Protein AF-A0A1I2KBY1-F1 (afdb_monomer_lite)

Foldseek 3Di:
DLVVLLVVLVPADDQDWDDQPQWIWGDDHPAQKIFIAGVVRHTPDIDRSVVVSVVSVVVVVPPDPPPPPDDD

Organism: NCBI:txid201973

pLDDT: mean 77.63, std 14.13, range [44.72, 92.38]

Secondary structure (DSSP, 8-state):
-HHHHHHHHHH--TT-EEEETTEEEEE-TTSSEEEEEETTS-EEEEEEHHHHHHHHHHHHT-----------

Sequence (72 aa):
MKIAIRRQLMSLQGSNCIRMGNYLVQRVGSSLNYRVMNARGELISIFPINDAVRLLESQGLQQEPVEPQIPA

Radius of gyration: 14.82 Å; chains: 1; bounding box: 46×26×33 Å

Structure (mmCIF, N/CA/C/O backbone):
data_AF-A0A1I2KBY1-F1
#
_entry.id   AF-A0A1I2KBY1-F1
#
loop_
_at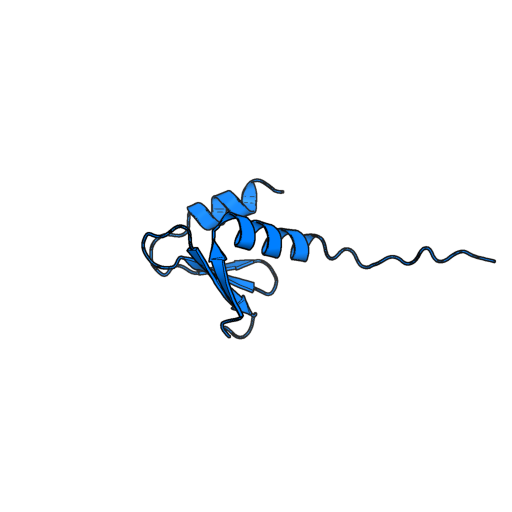om_site.group_PDB
_atom_site.id
_atom_site.type_symbol
_atom_site.label_atom_id
_atom_site.label_alt_id
_atom_site.label_comp_id
_atom_site.label_asym_id
_atom_site.label_entity_id
_atom_site.label_seq_id
_atom_site.pdbx_PDB_ins_code
_atom_site.Cartn_x
_atom_site.Cartn_y
_atom_site.Cartn_z
_atom_site.occupancy
_atom_site.B_iso_or_equiv
_atom_site.auth_seq_id
_atom_site.auth_comp_id
_atom_site.auth_asym_id
_atom_site.auth_atom_id
_atom_site.pdbx_PDB_model_num
ATOM 1 N N . MET A 1 1 ? 1.061 3.591 15.589 1.00 50.94 1 MET A N 1
ATOM 2 C CA . MET A 1 1 ? 0.712 2.832 14.361 1.00 50.94 1 MET A CA 1
ATOM 3 C C . MET A 1 1 ? 1.247 3.442 13.059 1.00 50.94 1 MET A C 1
ATOM 5 O O . MET A 1 1 ? 1.579 2.664 12.176 1.00 50.94 1 MET A O 1
ATOM 9 N N . LYS A 1 2 ? 1.445 4.769 12.943 1.00 52.75 2 LYS A N 1
ATOM 10 C CA . LYS A 1 2 ? 1.885 5.433 11.690 1.00 52.75 2 LYS A CA 1
ATOM 11 C C . LYS A 1 2 ? 3.220 4.952 11.084 1.00 52.75 2 LYS A C 1
ATOM 13 O O . LYS A 1 2 ? 3.415 4.939 9.874 1.00 52.75 2 LYS A O 1
ATOM 18 N N . ILE A 1 3 ? 4.153 4.493 11.922 1.00 60.31 3 ILE A N 1
ATOM 19 C CA . ILE A 1 3 ? 5.489 4.045 11.478 1.00 60.31 3 ILE A CA 1
ATOM 20 C C . ILE A 1 3 ? 5.450 2.640 10.834 1.00 60.31 3 ILE A C 1
ATOM 22 O O . ILE A 1 3 ? 6.312 2.310 10.019 1.00 60.31 3 ILE A O 1
ATOM 26 N N . ALA A 1 4 ? 4.445 1.813 11.153 1.00 74.88 4 ALA A N 1
ATOM 27 C CA . ALA A 1 4 ? 4.416 0.405 10.750 1.00 74.88 4 ALA A CA 1
ATOM 28 C C . ALA A 1 4 ? 4.130 0.220 9.250 1.00 74.88 4 ALA A C 1
ATOM 30 O O . ALA A 1 4 ? 4.875 -0.494 8.581 1.00 74.88 4 ALA A O 1
ATOM 31 N N . ILE A 1 5 ? 3.128 0.922 8.708 1.00 81.25 5 ILE A N 1
ATOM 32 C CA . ILE A 1 5 ? 2.709 0.790 7.302 1.00 81.25 5 ILE A CA 1
ATOM 33 C C . ILE A 1 5 ? 3.836 1.213 6.361 1.00 81.25 5 ILE A C 1
ATOM 35 O O . ILE A 1 5 ? 4.211 0.465 5.463 1.00 81.25 5 ILE A O 1
ATOM 39 N N . ARG A 1 6 ? 4.449 2.379 6.602 1.00 82.88 6 ARG A N 1
ATOM 40 C CA . ARG A 1 6 ? 5.567 2.864 5.779 1.00 82.88 6 ARG A CA 1
ATOM 41 C C . ARG A 1 6 ? 6.738 1.879 5.773 1.00 82.88 6 ARG A C 1
ATOM 43 O O . ARG A 1 6 ? 7.293 1.605 4.712 1.00 82.88 6 ARG A O 1
ATOM 50 N N . ARG A 1 7 ? 7.089 1.318 6.937 1.00 84.19 7 ARG A N 1
ATOM 51 C CA . ARG A 1 7 ? 8.160 0.318 7.065 1.00 84.19 7 ARG A CA 1
ATOM 52 C C . ARG A 1 7 ? 7.818 -0.983 6.333 1.00 84.19 7 ARG A C 1
ATOM 54 O O . ARG A 1 7 ? 8.679 -1.535 5.658 1.00 84.19 7 ARG A O 1
ATOM 61 N N . GLN A 1 8 ? 6.570 -1.437 6.425 1.00 83.31 8 GLN A N 1
ATOM 62 C CA . GLN A 1 8 ? 6.081 -2.617 5.710 1.00 83.31 8 GLN A CA 1
ATOM 63 C C . GLN A 1 8 ? 6.106 -2.414 4.193 1.00 83.31 8 GLN A C 1
ATOM 65 O O . GLN A 1 8 ? 6.605 -3.277 3.479 1.00 83.31 8 GLN A O 1
ATOM 70 N N . LEU A 1 9 ? 5.670 -1.254 3.698 1.00 84.25 9 LEU A N 1
ATOM 71 C CA . LEU A 1 9 ? 5.751 -0.930 2.274 1.00 84.25 9 LEU A CA 1
ATOM 7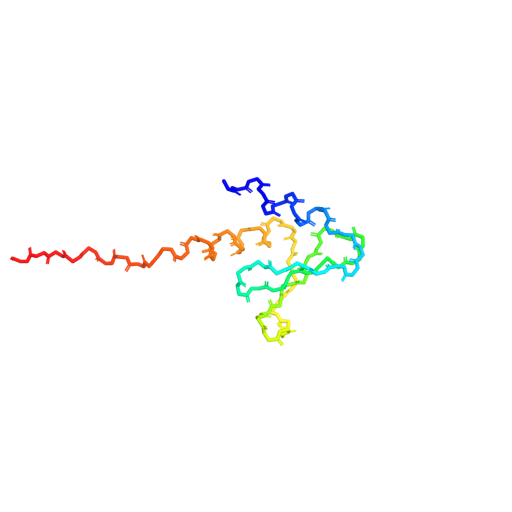2 C C . LEU A 1 9 ? 7.203 -0.881 1.791 1.00 84.25 9 LEU A C 1
ATOM 74 O O . LEU A 1 9 ? 7.532 -1.527 0.804 1.00 84.25 9 LEU A O 1
ATOM 78 N N . MET A 1 10 ? 8.101 -0.213 2.524 1.00 84.81 10 MET A N 1
ATOM 79 C CA . MET A 1 10 ? 9.532 -0.181 2.184 1.00 84.81 10 MET A CA 1
ATOM 80 C C . MET A 1 10 ? 10.192 -1.568 2.190 1.00 84.81 10 MET A C 1
ATOM 82 O O . MET A 1 10 ? 11.159 -1.775 1.458 1.00 84.81 10 MET A O 1
ATOM 86 N N . SER A 1 11 ? 9.679 -2.510 2.990 1.00 83.75 11 SER A N 1
ATOM 87 C CA . SER A 1 11 ? 10.161 -3.897 3.015 1.00 83.75 11 SER A CA 1
ATOM 88 C C . SER A 1 11 ? 9.712 -4.724 1.806 1.00 83.75 11 SER A C 1
ATOM 90 O O . SER A 1 11 ? 10.287 -5.778 1.542 1.00 83.75 11 SER A O 1
ATOM 92 N N . LEU A 1 12 ? 8.729 -4.243 1.036 1.00 82.25 12 LEU A N 1
ATOM 93 C CA . LEU A 1 12 ? 8.340 -4.883 -0.214 1.00 82.25 12 LEU A CA 1
ATOM 94 C C . LEU A 1 12 ? 9.462 -4.719 -1.237 1.00 82.25 12 LEU A C 1
ATOM 96 O O . LEU A 1 12 ? 9.870 -3.609 -1.591 1.00 82.25 12 LEU A O 1
ATOM 100 N N . GLN A 1 13 ? 9.949 -5.849 -1.732 1.00 76.25 13 GLN A N 1
ATOM 101 C CA . GLN A 1 13 ? 10.932 -5.925 -2.807 1.00 76.25 13 GLN A CA 1
ATOM 102 C C . GLN A 1 13 ? 10.334 -6.675 -3.997 1.00 76.25 13 GLN A C 1
ATOM 104 O O . GLN A 1 13 ? 9.571 -7.621 -3.811 1.00 76.25 13 GLN A O 1
ATOM 109 N N . GLY A 1 14 ? 10.667 -6.258 -5.219 1.00 72.62 14 GLY A N 1
ATOM 110 C CA . GLY A 1 14 ? 10.154 -6.884 -6.441 1.00 72.62 14 GLY A CA 1
ATOM 111 C C . GLY A 1 14 ? 8.625 -6.824 -6.551 1.00 72.62 14 GLY A C 1
ATOM 112 O O . GLY A 1 14 ? 8.013 -5.821 -6.194 1.00 72.62 14 GLY A O 1
ATOM 113 N N . SER A 1 15 ? 8.010 -7.908 -7.027 1.00 70.50 15 SER A N 1
ATOM 114 C CA . SER A 1 15 ? 6.557 -8.024 -7.241 1.00 70.50 15 SER A CA 1
ATOM 115 C C . SER A 1 15 ? 5.779 -8.471 -5.996 1.00 70.50 15 SER A C 1
ATOM 117 O O . SER A 1 15 ? 4.645 -8.938 -6.114 1.00 70.50 15 SER A O 1
ATOM 119 N N . ASN A 1 16 ? 6.364 -8.350 -4.802 1.00 80.38 16 ASN A N 1
ATOM 120 C CA . ASN A 1 16 ? 5.707 -8.755 -3.565 1.00 80.38 16 ASN A CA 1
ATOM 121 C C . ASN A 1 16 ? 4.501 -7.864 -3.250 1.00 80.38 16 ASN A C 1
ATOM 123 O O . ASN A 1 16 ? 4.553 -6.637 -3.379 1.00 80.38 16 ASN A O 1
ATOM 127 N N . CYS A 1 17 ? 3.418 -8.508 -2.820 1.00 82.06 17 CYS A N 1
ATOM 128 C CA . CYS A 1 17 ? 2.178 -7.863 -2.423 1.00 82.06 17 CYS A CA 1
ATOM 129 C C . CYS A 1 17 ? 1.924 -8.102 -0.934 1.00 82.06 17 CYS A C 1
ATOM 131 O O . CYS A 1 17 ? 2.137 -9.203 -0.431 1.00 82.06 17 CYS A O 1
ATOM 133 N N . ILE A 1 18 ? 1.453 -7.075 -0.236 1.00 86.81 18 ILE A N 1
ATOM 134 C CA . ILE A 1 18 ? 0.971 -7.168 1.138 1.00 86.81 18 ILE A CA 1
ATOM 135 C C . ILE A 1 18 ? -0.503 -6.806 1.186 1.00 86.81 18 ILE A C 1
ATOM 137 O O . ILE A 1 18 ? -0.959 -5.878 0.516 1.00 86.81 18 ILE A O 1
ATOM 141 N N . ARG A 1 19 ? -1.251 -7.529 2.014 1.00 84.56 19 ARG A N 1
ATOM 142 C CA . ARG A 1 19 ? -2.634 -7.191 2.327 1.00 84.56 19 ARG A CA 1
ATOM 143 C C . ARG A 1 19 ? -2.671 -6.243 3.519 1.00 84.56 19 ARG A C 1
ATOM 145 O O . ARG A 1 19 ? -2.114 -6.551 4.568 1.00 84.56 19 ARG A O 1
ATOM 152 N N . MET A 1 20 ? -3.341 -5.109 3.359 1.00 81.38 20 MET A N 1
ATOM 153 C CA . MET A 1 20 ? -3.558 -4.120 4.412 1.00 81.38 20 MET A CA 1
ATOM 154 C C . MET A 1 20 ? -5.026 -3.701 4.416 1.00 81.38 20 MET A C 1
ATOM 156 O O . MET A 1 20 ? -5.474 -2.925 3.571 1.00 81.38 20 MET A O 1
ATOM 160 N N . GLY A 1 21 ? -5.790 -4.262 5.355 1.00 80.38 21 GLY A N 1
ATOM 161 C CA . GLY A 1 21 ? -7.243 -4.103 5.400 1.00 80.38 21 GLY A CA 1
ATOM 162 C C . GLY A 1 21 ? -7.912 -4.647 4.132 1.00 80.38 21 GLY A C 1
ATOM 163 O O . GLY A 1 21 ? -7.701 -5.803 3.749 1.00 80.38 21 GLY A O 1
ATOM 164 N N . ASN A 1 22 ? -8.689 -3.789 3.469 1.00 85.06 22 ASN A N 1
ATOM 165 C CA . ASN A 1 22 ? -9.408 -4.094 2.226 1.00 85.06 22 ASN A CA 1
ATOM 166 C C . ASN A 1 22 ? -8.568 -3.904 0.955 1.00 85.06 22 ASN A C 1
ATOM 168 O O . ASN A 1 22 ? -9.095 -4.041 -0.150 1.00 85.06 22 ASN A O 1
ATOM 172 N N . TYR A 1 23 ? -7.278 -3.603 1.101 1.00 86.69 23 TYR A N 1
ATOM 173 C CA . TYR A 1 23 ? -6.395 -3.317 -0.018 1.00 86.69 23 TYR A CA 1
ATOM 174 C C . TYR A 1 23 ? -5.257 -4.321 -0.111 1.00 86.69 23 TYR A C 1
ATOM 176 O O . TYR A 1 23 ? -4.722 -4.811 0.886 1.00 86.69 23 TYR A O 1
ATOM 184 N N . LEU A 1 24 ? -4.869 -4.595 -1.347 1.00 89.12 24 LEU A N 1
ATOM 185 C CA . LEU A 1 24 ? -3.659 -5.308 -1.707 1.00 89.12 24 LEU A CA 1
ATOM 186 C C . LEU A 1 24 ? -2.683 -4.293 -2.281 1.00 89.12 24 LEU A C 1
ATOM 188 O O . LEU A 1 24 ? -2.987 -3.598 -3.245 1.00 89.12 24 LEU A O 1
ATOM 192 N N . VAL A 1 25 ? -1.511 -4.184 -1.673 1.00 89.19 25 VAL A N 1
ATOM 193 C CA . VAL A 1 25 ? -0.515 -3.184 -2.039 1.00 89.19 25 VAL A CA 1
ATOM 194 C C . VAL A 1 25 ? 0.717 -3.902 -2.545 1.00 89.19 25 VAL A C 1
ATOM 196 O O . VAL A 1 25 ? 1.265 -4.760 -1.861 1.00 89.19 25 VAL A O 1
ATOM 199 N N . GLN A 1 26 ? 1.144 -3.585 -3.756 1.00 90.00 26 GLN A N 1
ATOM 200 C CA . GLN A 1 26 ? 2.276 -4.225 -4.414 1.00 90.00 26 GLN A CA 1
ATOM 201 C C . GLN A 1 26 ? 3.268 -3.163 -4.864 1.00 90.00 26 GLN A C 1
ATOM 203 O O . GLN A 1 26 ? 2.873 -2.134 -5.406 1.00 90.00 26 GLN A O 1
ATOM 208 N N . ARG A 1 27 ? 4.564 -3.399 -4.670 1.00 87.69 27 ARG A N 1
ATOM 209 C CA . ARG A 1 27 ? 5.583 -2.474 -5.170 1.00 87.69 27 ARG A CA 1
ATOM 210 C C . ARG A 1 27 ? 5.729 -2.591 -6.688 1.00 87.69 27 ARG A C 1
ATOM 212 O O . ARG A 1 27 ? 5.704 -3.686 -7.243 1.00 87.69 27 ARG A O 1
ATOM 219 N N . VAL A 1 28 ? 5.895 -1.456 -7.364 1.00 86.94 28 VAL A N 1
ATOM 220 C CA . VAL A 1 28 ? 6.103 -1.403 -8.816 1.00 86.94 28 VAL A CA 1
ATOM 221 C C . VAL A 1 28 ? 7.591 -1.222 -9.118 1.00 86.94 28 VAL A C 1
ATOM 223 O O . VAL A 1 28 ? 8.131 -0.112 -9.076 1.00 86.94 28 VAL A O 1
ATOM 226 N N . GLY A 1 29 ? 8.260 -2.332 -9.436 1.00 79.00 29 GLY A N 1
ATOM 227 C CA . GLY A 1 29 ? 9.674 -2.352 -9.816 1.00 79.00 29 GLY A CA 1
ATOM 228 C C . GLY A 1 29 ? 10.604 -1.829 -8.715 1.00 79.00 29 GLY A C 1
ATOM 229 O O . GLY A 1 29 ? 10.392 -2.073 -7.528 1.00 79.00 29 GLY A O 1
ATOM 230 N N . SER A 1 30 ? 11.649 -1.098 -9.107 1.00 76.06 30 SER A N 1
ATOM 231 C CA . SER A 1 30 ? 12.583 -0.449 -8.174 1.00 76.06 30 SER A CA 1
ATOM 232 C C . SER A 1 30 ? 12.049 0.871 -7.602 1.00 76.06 30 SER A C 1
ATOM 234 O O . SER A 1 30 ? 12.565 1.356 -6.591 1.00 76.06 30 SER A O 1
ATOM 236 N N . SER A 1 31 ? 10.994 1.435 -8.197 1.00 75.69 31 SER A N 1
ATOM 237 C CA . SER A 1 31 ? 10.437 2.729 -7.802 1.00 75.69 31 SER A CA 1
ATOM 238 C C . SER A 1 31 ? 9.744 2.678 -6.432 1.00 75.69 31 SER A C 1
ATOM 240 O O . SER A 1 31 ? 9.313 1.621 -5.966 1.00 75.69 31 SER A O 1
ATOM 242 N N . LEU A 1 32 ? 9.627 3.835 -5.771 1.00 84.88 32 LEU A N 1
ATOM 243 C CA . LEU A 1 32 ? 8.821 4.002 -4.551 1.00 84.88 32 LEU A CA 1
ATOM 244 C C . LEU A 1 32 ? 7.330 4.198 -4.879 1.00 84.88 32 LEU A C 1
ATOM 246 O O . LEU A 1 32 ? 6.623 4.894 -4.151 1.00 84.88 32 LEU A O 1
ATOM 250 N N . ASN A 1 33 ? 6.866 3.595 -5.975 1.00 89.25 33 ASN A N 1
ATOM 251 C CA . ASN A 1 33 ? 5.466 3.560 -6.363 1.00 89.25 33 ASN A CA 1
ATOM 252 C C . ASN A 1 33 ? 4.860 2.208 -6.006 1.00 89.25 33 ASN A C 1
ATOM 254 O O . ASN A 1 33 ? 5.488 1.155 -6.157 1.00 89.25 33 ASN A O 1
ATOM 258 N N . TYR A 1 34 ? 3.615 2.252 -5.555 1.00 89.81 34 TYR A N 1
ATOM 259 C CA . TYR A 1 34 ? 2.872 1.104 -5.085 1.00 89.81 34 TYR A CA 1
ATOM 260 C C . TYR A 1 34 ? 1.549 1.027 -5.823 1.00 89.81 34 TYR A C 1
ATOM 262 O O . TYR A 1 34 ? 0.762 1.971 -5.856 1.00 89.81 34 TYR A O 1
ATOM 270 N N . ARG A 1 35 ? 1.313 -0.133 -6.416 1.00 91.25 35 ARG A N 1
ATOM 271 C CA . ARG A 1 35 ? 0.041 -0.522 -6.983 1.00 91.25 35 ARG A CA 1
ATOM 272 C C . ARG A 1 35 ? -0.901 -0.863 -5.837 1.00 91.25 35 ARG A C 1
ATOM 274 O O . ARG A 1 35 ? -0.642 -1.814 -5.105 1.00 91.25 35 ARG A O 1
ATOM 281 N N . VAL A 1 36 ? -1.973 -0.094 -5.690 1.00 90.31 36 VAL A N 1
ATOM 282 C CA . VAL A 1 36 ? -3.029 -0.355 -4.712 1.00 90.31 36 VAL A CA 1
ATOM 283 C C . VAL A 1 36 ? -4.206 -0.981 -5.446 1.00 90.31 36 VAL A C 1
ATOM 285 O O . VAL A 1 36 ? -4.771 -0.401 -6.372 1.00 90.31 36 VAL A O 1
ATOM 288 N N . MET A 1 37 ? -4.549 -2.191 -5.038 1.00 92.38 37 MET A N 1
ATOM 289 C CA . MET A 1 37 ? -5.650 -2.989 -5.555 1.00 92.38 37 MET A CA 1
ATOM 290 C C . MET A 1 37 ? -6.692 -3.176 -4.455 1.00 92.38 37 MET A C 1
ATOM 292 O O . MET A 1 37 ? -6.363 -3.127 -3.269 1.00 92.38 37 MET A O 1
ATOM 296 N N . ASN A 1 38 ? -7.949 -3.388 -4.829 1.00 89.56 38 ASN A N 1
ATOM 297 C CA . ASN A 1 38 ? -8.992 -3.740 -3.867 1.00 89.56 38 ASN A CA 1
ATOM 298 C C . ASN A 1 38 ? -8.876 -5.215 -3.427 1.00 89.56 38 ASN A C 1
ATOM 300 O O . ASN A 1 38 ? -8.038 -5.973 -3.920 1.00 89.56 38 ASN A O 1
ATOM 304 N N . ALA A 1 39 ? -9.746 -5.649 -2.513 1.00 84.12 39 ALA A N 1
ATOM 305 C CA . ALA A 1 39 ? -9.774 -7.025 -2.010 1.00 84.12 39 ALA A CA 1
ATOM 306 C C . ALA A 1 39 ? -10.038 -8.089 -3.095 1.00 84.12 39 ALA A C 1
ATOM 308 O O . ALA A 1 39 ? -9.734 -9.260 -2.878 1.00 84.12 39 ALA A O 1
ATOM 309 N N . ARG A 1 40 ? -10.582 -7.688 -4.252 1.00 86.44 40 ARG A N 1
ATOM 310 C CA . ARG A 1 40 ? -10.816 -8.548 -5.422 1.00 86.44 40 ARG A CA 1
ATOM 311 C C . ARG A 1 40 ? -9.613 -8.598 -6.373 1.00 86.44 40 ARG A C 1
ATOM 313 O O . ARG A 1 40 ? -9.667 -9.295 -7.377 1.00 86.44 40 ARG A O 1
ATOM 320 N N . GLY A 1 41 ? -8.531 -7.880 -6.061 1.00 86.31 41 GLY A N 1
ATOM 321 C CA . GLY A 1 41 ? -7.335 -7.781 -6.901 1.00 86.31 41 GLY A CA 1
ATOM 322 C C . GLY A 1 41 ? -7.466 -6.783 -8.053 1.00 86.31 41 GLY A C 1
ATOM 323 O O . GLY A 1 41 ? -6.562 -6.687 -8.879 1.00 86.31 41 GLY A O 1
ATOM 324 N N . GLU A 1 42 ? -8.556 -6.017 -8.115 1.00 90.44 42 GLU A N 1
ATOM 325 C CA . GLU A 1 42 ? -8.746 -5.008 -9.155 1.00 90.44 42 GLU A CA 1
ATOM 326 C C . GLU A 1 42 ? -7.883 -3.785 -8.845 1.00 90.44 42 GLU A C 1
ATOM 328 O O . GLU A 1 42 ? -7.876 -3.281 -7.716 1.00 90.44 42 GLU A O 1
ATOM 333 N N . LEU A 1 43 ? -7.154 -3.301 -9.852 1.00 90.50 43 LEU A N 1
ATOM 334 C CA . LEU A 1 43 ? -6.330 -2.106 -9.729 1.00 90.50 43 LEU A CA 1
ATOM 335 C C . LEU A 1 43 ? -7.207 -0.885 -9.458 1.00 90.50 43 LEU A C 1
ATOM 337 O O . LEU A 1 43 ? -8.032 -0.522 -10.287 1.00 90.50 43 LEU A O 1
ATOM 341 N N . ILE A 1 44 ? -6.969 -0.222 -8.328 1.00 88.44 44 ILE A N 1
ATOM 342 C CA . ILE A 1 44 ? -7.577 1.075 -8.039 1.00 88.44 44 ILE A CA 1
ATOM 343 C C . ILE A 1 44 ? -6.714 2.167 -8.661 1.00 88.44 44 ILE A C 1
ATOM 345 O O . ILE A 1 44 ? -7.193 2.952 -9.470 1.00 88.44 44 ILE A O 1
ATOM 349 N N . SER A 1 45 ? -5.433 2.219 -8.281 1.00 91.31 45 SER A N 1
ATOM 350 C CA . SER A 1 45 ? -4.458 3.155 -8.846 1.00 91.31 45 SER A CA 1
ATOM 351 C C . SER A 1 45 ? -3.026 2.803 -8.422 1.00 91.31 45 SER A C 1
ATOM 353 O O . SER A 1 45 ? -2.790 1.893 -7.620 1.00 91.31 45 SER A O 1
ATOM 355 N N . ILE A 1 46 ? -2.054 3.533 -8.964 1.00 91.12 46 ILE A N 1
ATOM 356 C CA . ILE A 1 46 ? -0.648 3.480 -8.568 1.00 91.12 46 ILE A CA 1
ATOM 357 C C . ILE A 1 46 ? -0.315 4.791 -7.858 1.00 91.12 46 ILE A C 1
ATOM 359 O O . ILE A 1 46 ? -0.464 5.864 -8.434 1.00 91.12 46 ILE A O 1
ATOM 363 N N . PHE A 1 47 ? 0.157 4.693 -6.618 1.00 90.19 47 PHE A N 1
ATOM 364 C CA . PHE A 1 47 ? 0.475 5.845 -5.779 1.00 90.19 47 PHE A CA 1
ATOM 365 C C . PHE A 1 47 ? 1.956 5.859 -5.392 1.00 90.19 47 PHE A C 1
ATOM 367 O O . PHE A 1 47 ? 2.536 4.791 -5.160 1.00 90.19 47 PHE A O 1
ATOM 374 N N . PRO A 1 48 ? 2.580 7.038 -5.242 1.00 90.50 48 PRO A N 1
ATOM 375 C CA . PRO A 1 48 ? 3.863 7.136 -4.560 1.00 90.50 48 PRO A CA 1
ATOM 376 C C . PRO A 1 48 ? 3.713 6.723 -3.088 1.00 90.50 48 PRO A C 1
ATOM 378 O O . PRO A 1 48 ? 2.629 6.798 -2.508 1.00 90.50 48 PRO A O 1
ATOM 381 N N . ILE A 1 49 ? 4.814 6.301 -2.459 1.00 87.25 49 ILE A N 1
ATOM 382 C CA . ILE A 1 49 ? 4.803 5.719 -1.107 1.00 87.25 49 ILE A CA 1
ATOM 383 C C . ILE A 1 49 ? 4.046 6.556 -0.073 1.00 87.25 49 ILE A C 1
ATOM 385 O O . ILE A 1 49 ? 3.294 6.001 0.719 1.00 87.25 49 ILE A O 1
ATOM 389 N N . ASN A 1 50 ? 4.220 7.878 -0.076 1.00 88.31 50 ASN A N 1
ATOM 390 C CA . ASN A 1 50 ? 3.595 8.744 0.921 1.00 88.31 50 ASN A CA 1
ATOM 391 C C . ASN A 1 50 ? 2.071 8.782 0.753 1.00 88.31 50 ASN A C 1
ATOM 393 O O . ASN A 1 50 ? 1.355 8.729 1.748 1.00 88.31 50 ASN A O 1
ATOM 397 N N . ASP A 1 51 ? 1.576 8.802 -0.484 1.00 88.56 51 ASP A N 1
ATOM 398 C CA . ASP A 1 51 ? 0.138 8.816 -0.761 1.00 88.56 51 ASP A CA 1
ATOM 399 C C . ASP A 1 51 ? -0.491 7.445 -0.511 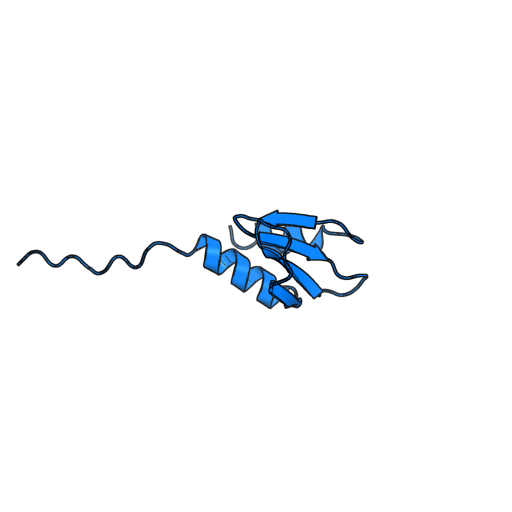1.00 88.56 51 ASP A C 1
ATOM 401 O O . ASP A 1 51 ? -1.574 7.366 0.065 1.00 88.56 51 ASP A O 1
ATOM 405 N N . ALA A 1 52 ? 0.223 6.361 -0.835 1.00 86.81 52 ALA A N 1
ATOM 406 C CA . ALA A 1 52 ? -0.192 5.008 -0.476 1.00 86.81 52 ALA A CA 1
ATOM 407 C C . ALA A 1 52 ? -0.314 4.850 1.049 1.00 86.81 52 ALA A C 1
ATOM 409 O O . ALA A 1 52 ? -1.321 4.342 1.533 1.00 86.81 52 ALA A O 1
ATOM 410 N N . VAL A 1 53 ? 0.672 5.330 1.821 1.00 87.31 53 VAL A N 1
ATOM 411 C CA . VAL A 1 53 ? 0.605 5.322 3.293 1.00 87.31 53 VAL A CA 1
ATOM 412 C C . VAL A 1 53 ? -0.599 6.125 3.774 1.00 87.31 53 VAL A C 1
ATOM 414 O O . VAL A 1 53 ? -1.375 5.600 4.563 1.00 87.31 53 VAL A O 1
ATOM 417 N N . ARG A 1 54 ? -0.800 7.351 3.272 1.00 86.56 54 ARG A N 1
ATOM 418 C CA . ARG A 1 54 ? -1.937 8.197 3.667 1.00 86.56 54 ARG A CA 1
ATOM 419 C C . ARG A 1 54 ? -3.278 7.526 3.387 1.00 86.56 54 ARG A C 1
ATOM 421 O O . ARG A 1 54 ? -4.142 7.548 4.253 1.00 86.56 54 ARG A O 1
ATOM 428 N N . LEU A 1 55 ? -3.442 6.901 2.222 1.00 84.25 55 LEU A N 1
ATOM 429 C CA . LEU A 1 55 ? -4.658 6.170 1.866 1.00 84.25 55 LEU A CA 1
ATOM 430 C C . LEU A 1 55 ? -4.925 5.007 2.836 1.00 84.25 55 LEU A C 1
ATOM 432 O O . LEU A 1 55 ? -6.036 4.862 3.341 1.00 84.25 55 LEU A O 1
ATOM 436 N N . LEU A 1 56 ? -3.902 4.197 3.117 1.00 82.25 56 LEU A N 1
ATOM 437 C CA . LEU A 1 56 ? -4.011 3.027 3.993 1.00 82.25 56 LEU A CA 1
ATOM 438 C C . LEU A 1 56 ? -4.221 3.428 5.461 1.00 82.25 56 LEU A C 1
ATOM 440 O O . LEU A 1 56 ? -4.971 2.771 6.179 1.00 82.25 56 LEU A O 1
ATOM 444 N N . GLU A 1 57 ? -3.610 4.530 5.899 1.00 82.00 57 GLU A N 1
ATOM 445 C CA . GLU A 1 57 ? -3.854 5.129 7.213 1.00 82.00 57 GLU A CA 1
ATOM 446 C C . GLU A 1 57 ? -5.270 5.693 7.322 1.00 82.00 57 GLU A C 1
ATOM 448 O O . GLU A 1 57 ? -5.936 5.439 8.320 1.00 82.00 57 GLU A O 1
ATOM 453 N N . SER A 1 58 ? -5.758 6.408 6.302 1.00 75.75 58 SER A N 1
ATOM 454 C CA . SER A 1 58 ? -7.124 6.945 6.270 1.00 75.75 58 SER A CA 1
ATOM 455 C C . SER A 1 58 ? -8.187 5.851 6.328 1.00 75.75 58 SER A C 1
ATOM 457 O O . SER A 1 58 ? -9.253 6.074 6.883 1.00 75.75 58 SER A O 1
ATOM 459 N N . GLN A 1 59 ? -7.898 4.657 5.814 1.00 67.56 59 GLN A N 1
ATOM 460 C CA . GLN A 1 59 ? -8.794 3.501 5.900 1.00 67.56 59 GLN A CA 1
ATOM 461 C C . GLN A 1 59 ? -8.747 2.829 7.279 1.00 67.56 59 GLN A C 1
ATOM 463 O O . GLN A 1 59 ? -9.766 2.346 7.758 1.00 67.56 59 GLN A O 1
ATOM 468 N N . GLY A 1 60 ? -7.605 2.889 7.974 1.00 55.78 60 GLY A N 1
ATOM 469 C CA . GLY A 1 60 ? -7.533 2.612 9.415 1.00 55.78 60 GLY A CA 1
ATOM 470 C C . GLY A 1 60 ? -8.153 3.711 10.293 1.00 55.78 60 GLY A C 1
ATOM 471 O O . GLY A 1 60 ? -8.330 3.501 11.490 1.00 55.78 60 GLY A O 1
ATOM 472 N N . LEU A 1 61 ? -8.469 4.871 9.705 1.00 46.75 61 LEU A N 1
ATOM 473 C CA . LEU A 1 61 ? -9.089 6.039 10.339 1.00 46.75 61 LEU A CA 1
ATOM 474 C C . LEU A 1 61 ? -10.513 6.311 9.838 1.00 46.75 61 LEU A C 1
ATOM 476 O O . LEU A 1 61 ? -11.070 7.347 10.193 1.00 46.75 61 LEU A O 1
ATOM 480 N N . GLN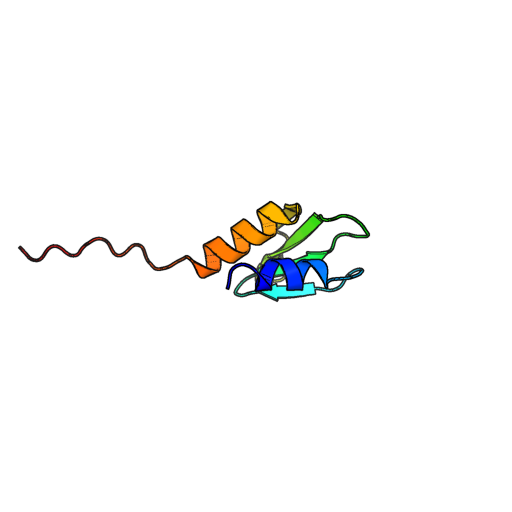 A 1 62 ? -11.147 5.386 9.106 1.00 46.62 62 GLN A N 1
ATOM 481 C CA . GLN A 1 62 ? -12.610 5.344 9.068 1.00 46.62 62 GLN A CA 1
ATOM 482 C C . GLN A 1 62 ? -13.117 4.841 10.429 1.00 46.62 62 GLN A C 1
ATOM 484 O O . GLN A 1 62 ? -13.706 3.774 10.546 1.00 46.62 62 GLN A O 1
ATOM 489 N N . GLN A 1 63 ? -12.842 5.616 11.482 1.00 45.91 63 GLN A N 1
ATOM 490 C CA . GLN A 1 63 ? -13.823 5.768 12.539 1.00 45.91 63 GLN A CA 1
ATOM 491 C C . GLN A 1 63 ? -15.038 6.379 11.853 1.00 45.91 63 GLN A C 1
ATOM 493 O O . GLN A 1 63 ? -14.910 7.358 11.112 1.00 45.91 63 GLN A O 1
ATOM 498 N N . GLU A 1 64 ? -16.174 5.719 12.023 1.00 46.84 64 GLU A N 1
ATOM 499 C CA . GLU A 1 64 ? -17.477 6.199 11.589 1.00 46.84 64 GLU A CA 1
ATOM 500 C C . GLU A 1 64 ? -17.599 7.710 11.838 1.00 46.84 64 GLU A C 1
ATOM 502 O O . GLU A 1 64 ? -17.115 8.199 12.867 1.00 46.84 64 GLU A O 1
ATOM 507 N N . PRO A 1 65 ? -18.246 8.475 10.944 1.00 44.72 65 PRO A N 1
ATOM 508 C CA . PRO A 1 65 ? -18.734 9.780 11.337 1.00 44.72 65 PRO A CA 1
ATOM 509 C C . PRO A 1 65 ? -19.759 9.536 12.447 1.00 44.72 65 PRO A C 1
ATOM 511 O O . PRO A 1 65 ? -20.916 9.229 12.181 1.00 44.72 65 PRO A O 1
ATOM 514 N N . VAL A 1 66 ? -19.335 9.626 13.707 1.00 55.38 66 VAL A N 1
ATOM 515 C CA . VAL A 1 66 ? -20.273 9.815 14.805 1.00 55.38 66 VAL A CA 1
ATOM 516 C C . VAL A 1 66 ? -20.791 11.231 14.615 1.00 55.38 66 VAL A C 1
ATOM 518 O O . VAL A 1 66 ? -20.183 12.196 15.077 1.00 55.38 66 VAL A O 1
ATOM 521 N N . GLU A 1 67 ? -21.889 11.371 13.871 1.00 54.06 67 GLU A N 1
ATOM 522 C CA . GLU A 1 67 ? -22.776 12.507 14.081 1.00 54.06 67 GLU A CA 1
ATOM 523 C C . GLU A 1 67 ? -23.017 12.575 15.595 1.00 54.06 67 GLU A C 1
ATOM 525 O O . GLU A 1 67 ? -23.378 11.552 16.192 1.00 54.06 67 GLU A O 1
ATOM 530 N N . PRO A 1 68 ? -22.749 13.710 16.266 1.00 55.75 68 PRO A N 1
ATOM 531 C CA . PRO A 1 68 ? -23.116 13.844 17.661 1.00 55.75 68 PRO A CA 1
ATOM 532 C C . PRO A 1 68 ? -24.631 13.655 17.730 1.00 55.75 68 PRO A C 1
ATOM 534 O O . PRO A 1 68 ? -25.386 14.528 17.314 1.00 55.75 68 PRO A O 1
ATOM 537 N N . GLN A 1 69 ? -25.079 12.492 18.206 1.00 59.84 69 GLN A N 1
ATOM 538 C CA . GLN A 1 69 ? -26.469 12.275 18.578 1.00 59.84 69 GLN A CA 1
ATOM 539 C C . GLN A 1 69 ? -26.729 13.209 19.755 1.00 59.84 69 GLN A C 1
ATOM 541 O O . GLN A 1 69 ? -26.393 12.889 20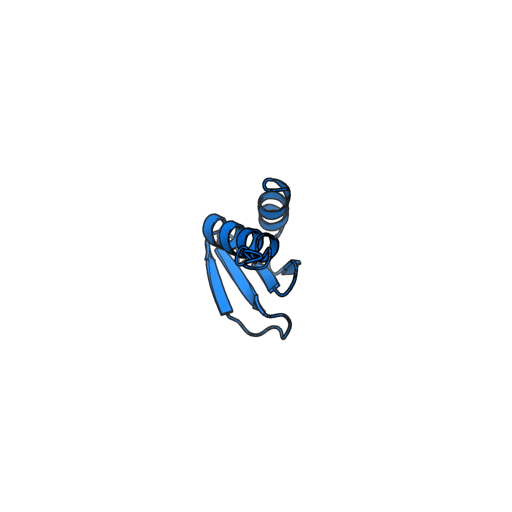.892 1.00 59.84 69 GLN A O 1
ATOM 546 N N . ILE A 1 70 ? -27.224 14.410 19.464 1.00 64.06 70 ILE A N 1
ATOM 547 C CA . ILE A 1 70 ? -27.678 15.369 20.465 1.00 64.06 70 ILE A CA 1
ATOM 548 C C . ILE A 1 70 ? -28.974 14.774 21.033 1.00 64.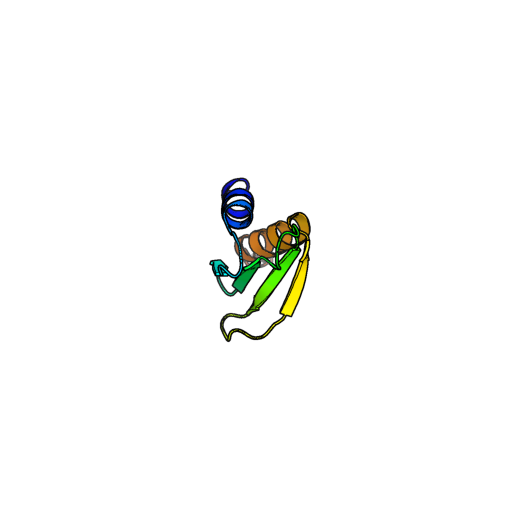06 70 ILE A C 1
ATOM 550 O O . ILE A 1 70 ? -29.939 14.659 20.275 1.00 64.06 70 ILE A O 1
ATOM 554 N N . PRO A 1 71 ? -29.046 14.355 22.309 1.00 57.97 71 PRO A N 1
ATOM 555 C CA . PRO A 1 71 ? -30.346 14.123 22.909 1.00 57.97 71 PRO A CA 1
ATOM 556 C C . PRO A 1 71 ? -31.000 15.491 23.137 1.00 57.97 71 PRO A C 1
ATOM 558 O O . PRO A 1 71 ? -30.395 16.375 23.749 1.00 57.97 71 PRO A O 1
ATOM 561 N N . ALA A 1 72 ? -32.197 15.657 22.571 1.00 56.38 72 ALA A N 1
ATOM 562 C CA . ALA A 1 72 ? -33.118 16.748 22.878 1.00 56.38 72 ALA A CA 1
ATOM 563 C C . ALA A 1 72 ? -33.649 16.642 24.315 1.00 56.38 72 ALA A C 1
ATOM 565 O O . ALA A 1 72 ? -33.764 15.497 24.816 1.00 56.38 72 ALA A O 1
#